Protein AF-A0A1Z1WK97-F1 (afdb_monomer)

Nearest PDB structures (foldseek):
  8fkc-assembly1_A  TM=4.014E-01  e=6.917E+00  Homo sapiens

pLDDT: mean 85.54, std 19.28, range [34.03, 97.75]

Solvent-accessible surface area (backbone atoms only — not comparable to full-atom values): 9594 Å² total; per-residue (Å²): 131,79,80,76,79,68,80,68,84,66,88,77,48,56,74,34,61,41,60,68,55,47,52,51,45,44,71,74,69,38,51,43,54,41,24,35,37,23,49,29,76,36,57,92,37,41,76,56,45,66,68,37,44,28,42,58,14,38,34,31,31,34,46,56,43,68,69,26,52,52,46,31,42,74,46,52,21,49,77,42,67,59,71,83,93,55,60,61,69,40,40,34,50,64,73,82,49,71,68,59,39,47,36,54,33,90,83,56,36,64,78,56,7,40,47,44,39,36,50,55,49,46,70,65,49,75,79,68,78,48,64,65,60,50,50,45,49,53,44,27,53,48,28,45,49,51,28,48,50,51,53,52,60,72,56,63,83,76,76,85,87,82,86,79,89,82,83,87,133

Foldseek 3Di:
DPPPPPPDPDPDQDEAQEPVVVVVVCVVPLESASHEYFCYACQVPQVSLLRGQLANYEYAQYDYDPNSVVNNVVNHYHYDHRDPPALDTLRHLADDDPCQQCPCCVPNNNCPGSVVRNVVLCVVPVPPPDPVSVVSVVSNVVSNVNNVVVVVVVVPVPDPDDDDDDDDD

Radius of gyration: 19.94 Å; Cα contacts (8 Å, |Δi|>4): 221; chains: 1; bounding box: 62×46×51 Å

Sequence (169 aa):
MLPSEASAPHPGGREIETLSEFDEVVAAGGSLAGHRVQAVDLTGRTAALLTADTTGAVFLGCPMEEDAAARVRASGALVFPPVPGLPFDPYRGLLYTPDELFAGLADGGYEATPDACAYAWFQRTKADGDVFASMLRAVHDDSLSDALDDLLHGQRVVGDGGTSLLERS

Secondary structure (DSSP, 8-state):
-PPP------TTPPEE-SHHHHHHHHHHHSB-TT-EEES---GGGHHHHHHSB-TT-EEES----HHHHHHHHHTT-EEE---TT-SS-TT--SPPPHHHHTTTHHHH-GGGSHHHHHHHHHHHHTTS--HHHHHHHHHHHHHHHHHHHHHHHHH-SS-----------

Structure (mmCIF, N/CA/C/O back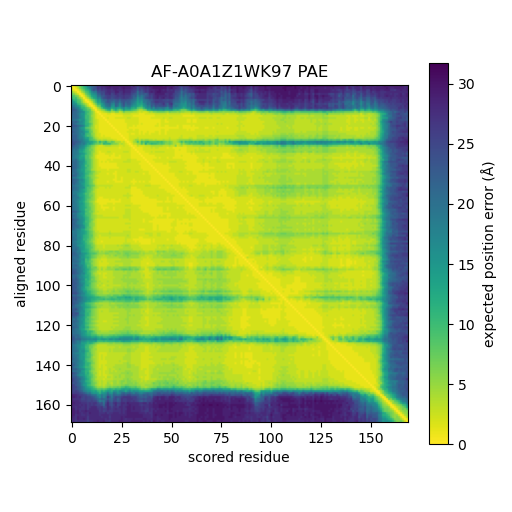bone):
data_AF-A0A1Z1WK97-F1
#
_entry.id   AF-A0A1Z1WK97-F1
#
loop_
_atom_site.group_PDB
_atom_site.id
_atom_site.type_symbol
_atom_site.label_atom_id
_atom_site.label_alt_id
_atom_site.label_comp_id
_atom_site.label_asym_id
_atom_site.label_entity_id
_atom_site.label_seq_id
_atom_site.pdbx_PDB_ins_code
_atom_site.Cartn_x
_atom_site.Cartn_y
_atom_site.Cartn_z
_atom_site.occupancy
_atom_site.B_iso_or_equiv
_atom_site.auth_seq_id
_atom_site.auth_comp_id
_atom_site.auth_asym_id
_atom_site.auth_atom_id
_atom_site.pdbx_PDB_model_num
ATOM 1 N N . MET A 1 1 ? -3.833 28.014 26.641 1.00 42.16 1 MET A N 1
ATOM 2 C CA . MET A 1 1 ? -3.686 27.289 25.367 1.00 42.16 1 MET A CA 1
ATOM 3 C C . MET A 1 1 ? -2.666 26.203 25.628 1.00 42.16 1 MET A C 1
ATOM 5 O O . MET A 1 1 ? -1.497 26.523 25.790 1.00 42.16 1 MET A O 1
ATOM 9 N N . LEU A 1 2 ? -3.129 24.979 25.883 1.00 38.50 2 LEU A N 1
ATOM 10 C CA . LEU A 1 2 ? -2.224 23.849 26.082 1.00 38.50 2 LEU A CA 1
ATOM 11 C C . LEU A 1 2 ? -1.543 23.566 24.735 1.00 38.50 2 LEU A C 1
ATOM 13 O O . LEU A 1 2 ? -2.215 23.703 23.707 1.00 38.50 2 LEU A O 1
ATOM 17 N N . PRO A 1 3 ? -0.236 23.259 24.708 1.00 40.16 3 PRO A N 1
ATOM 18 C CA . PRO A 1 3 ? 0.419 22.869 23.471 1.00 40.16 3 PRO A CA 1
ATOM 19 C C . PRO A 1 3 ? -0.327 21.661 22.900 1.00 40.16 3 PRO A C 1
ATOM 21 O O . PRO A 1 3 ? -0.599 20.702 23.618 1.00 40.16 3 PRO A O 1
ATOM 24 N N . SER A 1 4 ? -0.710 21.754 21.624 1.00 49.59 4 SER A N 1
ATOM 25 C CA . SER A 1 4 ? -1.185 20.608 20.855 1.00 49.59 4 SER A CA 1
ATOM 26 C C . SER A 1 4 ? -0.121 19.531 20.984 1.00 49.59 4 SER A C 1
ATOM 28 O O . SER A 1 4 ? 1.029 19.783 20.619 1.00 49.59 4 SER A O 1
ATOM 30 N N . GLU A 1 5 ? -0.486 18.363 21.502 1.00 46.19 5 GLU A N 1
ATOM 31 C CA . GLU A 1 5 ? 0.335 17.171 21.349 1.00 46.19 5 GLU A CA 1
ATOM 32 C C . GLU A 1 5 ? 0.384 16.886 19.849 1.00 46.19 5 GLU A C 1
ATOM 34 O O . GLU A 1 5 ? -0.496 16.250 19.275 1.00 46.19 5 GLU A O 1
ATOM 39 N N . ALA A 1 6 ? 1.363 17.485 19.167 1.00 46.81 6 ALA A N 1
ATOM 40 C CA . ALA A 1 6 ? 1.798 17.009 17.874 1.00 46.81 6 ALA A CA 1
ATOM 41 C C . ALA A 1 6 ? 2.026 15.512 18.060 1.00 46.81 6 ALA A C 1
ATOM 43 O O . ALA A 1 6 ? 2.771 15.138 18.964 1.00 46.81 6 ALA A O 1
ATOM 44 N N . SER A 1 7 ? 1.307 14.701 17.279 1.00 46.38 7 SER A N 1
ATOM 45 C CA . SER A 1 7 ? 1.358 13.243 17.308 1.00 46.38 7 SER A CA 1
ATOM 46 C C . SER A 1 7 ? 2.814 12.801 17.375 1.00 46.38 7 SER A C 1
ATOM 48 O O . SER A 1 7 ? 3.504 12.780 16.357 1.00 46.38 7 SER A O 1
ATOM 50 N N . ALA A 1 8 ? 3.299 12.498 18.578 1.00 37.56 8 ALA A N 1
ATOM 51 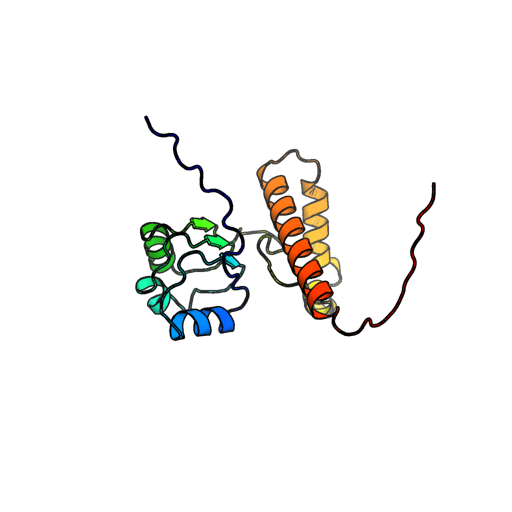C CA . ALA A 1 8 ? 4.609 11.909 18.733 1.00 37.56 8 ALA A CA 1
ATOM 52 C C . ALA A 1 8 ? 4.585 10.596 17.935 1.00 37.56 8 ALA A C 1
ATOM 54 O O . ALA A 1 8 ? 3.558 9.901 17.968 1.00 37.56 8 ALA A O 1
ATOM 55 N N . PRO A 1 9 ? 5.648 10.259 17.184 1.00 40.56 9 PRO A N 1
ATOM 56 C CA . PRO A 1 9 ? 5.747 8.942 16.577 1.00 40.56 9 PRO A CA 1
ATOM 57 C C . PRO A 1 9 ? 5.545 7.911 17.693 1.00 40.56 9 PRO A C 1
ATOM 59 O O . PRO A 1 9 ? 6.296 7.886 18.668 1.00 40.56 9 PRO A O 1
ATOM 62 N N . HIS A 1 10 ? 4.459 7.141 17.605 1.00 44.94 10 HIS A N 1
ATOM 63 C CA . HIS A 1 10 ? 4.216 6.052 18.539 1.00 44.94 10 HIS A CA 1
ATOM 64 C C . HIS A 1 10 ? 5.307 5.009 18.295 1.00 44.94 10 HIS A C 1
ATOM 66 O O . HIS A 1 10 ? 5.423 4.545 17.158 1.00 44.94 10 HIS A O 1
ATOM 72 N N . PRO A 1 11 ? 6.106 4.635 19.307 1.00 43.00 11 PRO A N 1
ATOM 73 C CA . PRO A 1 11 ? 7.012 3.511 19.155 1.00 43.00 11 PRO A CA 1
ATOM 74 C C . PRO A 1 11 ? 6.156 2.254 18.938 1.00 43.00 11 PRO A C 1
ATOM 76 O O . PRO A 1 11 ? 5.432 1.844 19.842 1.00 43.00 11 PRO A O 1
ATOM 79 N N . GLY A 1 12 ? 6.201 1.678 17.733 1.00 53.53 12 GLY A N 1
ATOM 80 C CA . GLY A 1 12 ? 5.648 0.351 17.444 1.00 53.53 12 GLY A CA 1
ATOM 81 C C . GLY A 1 12 ? 4.133 0.277 17.240 1.00 53.53 12 GLY A C 1
ATOM 82 O O . GLY A 1 12 ? 3.466 -0.527 17.891 1.00 53.53 12 GLY A O 1
ATOM 83 N N . GLY A 1 13 ? 3.570 1.071 16.323 1.00 62.06 13 GLY A N 1
ATOM 84 C CA . GLY A 1 13 ? 2.292 0.669 15.724 1.00 62.06 13 GLY A CA 1
ATOM 85 C C . GLY A 1 13 ? 2.501 -0.661 14.998 1.00 62.06 13 GLY A C 1
ATOM 86 O O . GLY A 1 13 ? 3.432 -0.758 14.210 1.00 62.06 13 GLY A O 1
ATOM 87 N N . ARG A 1 14 ? 1.696 -1.691 15.290 1.00 86.88 14 ARG A N 1
ATOM 88 C CA . ARG A 1 14 ? 1.841 -2.996 14.630 1.00 86.88 14 ARG A CA 1
ATOM 89 C C . ARG A 1 14 ? 1.608 -2.839 13.128 1.00 86.88 14 ARG A C 1
ATOM 91 O O . ARG A 1 14 ? 0.582 -2.281 12.721 1.00 86.88 14 ARG A O 1
ATOM 98 N N . GLU A 1 15 ? 2.552 -3.339 12.348 1.00 91.12 15 GLU A N 1
ATOM 99 C CA . GLU A 1 15 ? 2.496 -3.311 10.893 1.00 91.12 15 GLU A CA 1
ATOM 100 C C . GLU A 1 15 ? 1.699 -4.499 10.354 1.00 91.12 15 GLU A C 1
ATOM 102 O O . GLU A 1 15 ? 1.632 -5.548 10.992 1.00 91.12 15 GLU A O 1
ATOM 107 N N . ILE A 1 16 ? 1.012 -4.282 9.235 1.00 94.06 16 ILE A N 1
ATOM 108 C CA . ILE A 1 16 ? 0.226 -5.273 8.509 1.00 94.06 16 ILE A CA 1
ATOM 109 C C . ILE A 1 16 ? 0.542 -5.109 7.027 1.00 94.06 16 ILE A C 1
ATOM 111 O O . ILE A 1 16 ? 0.154 -4.117 6.406 1.00 94.06 16 ILE A O 1
ATOM 115 N N . GLU A 1 17 ? 1.199 -6.111 6.460 1.00 93.50 17 GLU A N 1
ATOM 116 C CA . GLU A 1 17 ? 1.753 -6.049 5.097 1.00 93.50 17 GLU A CA 1
ATOM 117 C C . GLU A 1 17 ? 1.158 -7.118 4.179 1.00 93.50 17 GLU A C 1
ATOM 119 O O . GLU A 1 17 ? 1.433 -7.180 2.980 1.00 93.50 17 GLU A O 1
ATOM 124 N N . THR A 1 18 ? 0.312 -7.986 4.739 1.00 94.44 18 THR A N 1
ATOM 125 C CA . THR A 1 18 ? -0.361 -9.052 4.001 1.00 94.44 18 THR A CA 1
ATOM 126 C C . THR A 1 18 ? -1.855 -9.073 4.291 1.00 94.44 18 THR A C 1
ATOM 128 O O . THR A 1 18 ? -2.316 -8.745 5.387 1.00 94.44 18 THR A O 1
ATOM 131 N N . LEU A 1 19 ? -2.631 -9.522 3.301 1.00 96.38 19 LEU A N 1
ATOM 132 C CA . LEU A 1 19 ? -4.076 -9.687 3.459 1.00 96.38 19 LEU A CA 1
ATOM 133 C C . LEU A 1 19 ? -4.421 -10.729 4.534 1.00 96.38 19 LEU A C 1
ATOM 135 O O . LEU A 1 19 ? -5.386 -10.552 5.272 1.00 96.38 19 LEU A O 1
ATOM 139 N N . SER A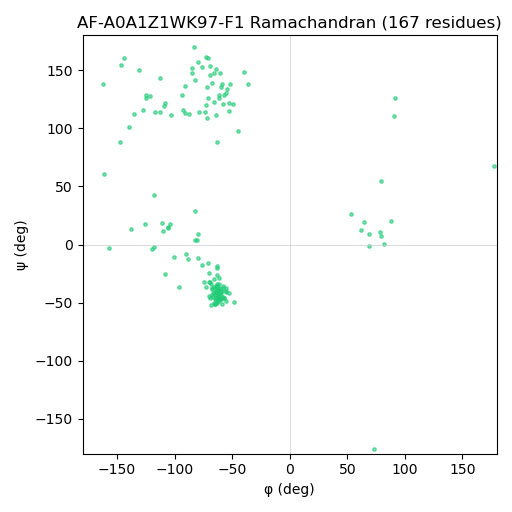 1 20 ? -3.621 -11.792 4.651 1.00 96.06 20 SER A N 1
ATOM 140 C CA . SER A 1 20 ? -3.814 -12.822 5.675 1.00 96.06 20 SER A CA 1
ATOM 141 C C . SER A 1 20 ? -3.657 -12.253 7.083 1.00 96.06 20 SER A C 1
ATOM 143 O O . SER A 1 20 ? -4.510 -12.490 7.932 1.00 96.06 20 SER A O 1
ATOM 145 N N . GLU A 1 21 ? -2.616 -11.452 7.326 1.00 94.62 21 GLU A N 1
ATOM 146 C CA . GLU A 1 21 ? -2.425 -10.806 8.626 1.00 94.62 21 GLU A CA 1
ATOM 147 C C . GLU A 1 21 ? -3.550 -9.814 8.939 1.00 94.62 21 GLU A C 1
ATOM 149 O O . GLU A 1 21 ? -4.053 -9.786 10.063 1.00 94.62 21 GLU A O 1
ATOM 154 N N . PHE A 1 22 ? -3.995 -9.038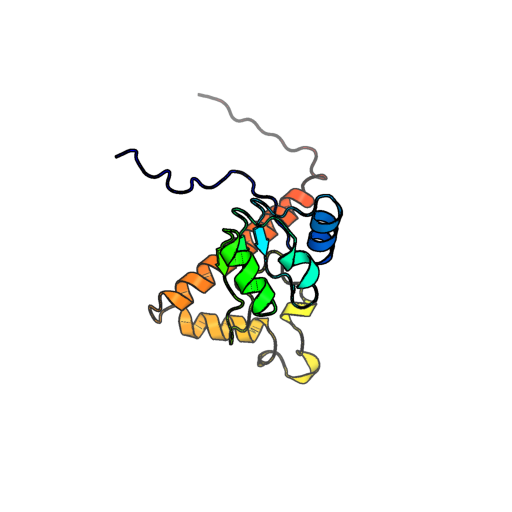 7.944 1.00 96.50 22 PHE A N 1
ATOM 155 C CA . PHE A 1 22 ? -5.155 -8.162 8.098 1.00 96.50 22 PHE A CA 1
ATOM 156 C C . PHE A 1 22 ? -6.385 -8.948 8.572 1.00 96.50 22 PHE A C 1
ATOM 158 O O . PHE A 1 22 ? -7.040 -8.563 9.545 1.00 96.50 22 PHE A O 1
ATOM 165 N N . ASP A 1 23 ? -6.678 -10.069 7.911 1.00 96.12 23 ASP A N 1
ATOM 166 C CA . ASP A 1 23 ? -7.820 -10.918 8.240 1.00 96.12 23 ASP A CA 1
ATOM 167 C C . ASP A 1 23 ? -7.701 -11.518 9.647 1.00 96.12 23 ASP A C 1
ATOM 169 O O . ASP A 1 23 ? -8.684 -11.545 10.391 1.00 96.12 23 ASP A O 1
ATOM 173 N N . GLU A 1 24 ? -6.502 -11.944 10.047 1.00 95.00 24 GLU A N 1
ATOM 174 C CA . GLU A 1 24 ? -6.225 -12.448 11.394 1.00 95.0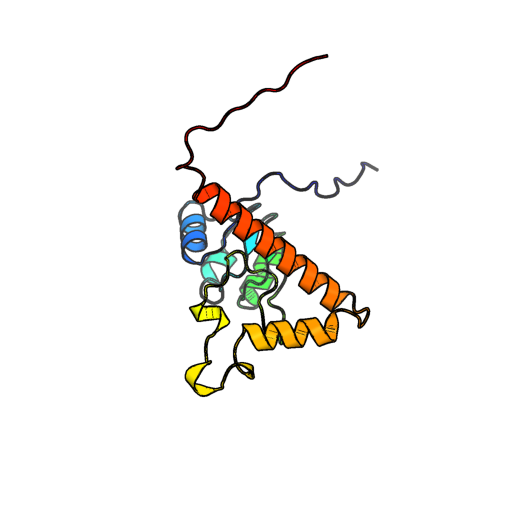0 24 GLU A CA 1
ATOM 175 C C . GLU A 1 24 ? -6.450 -11.378 12.470 1.00 95.00 24 GLU A C 1
ATOM 177 O O . GLU A 1 24 ? -7.114 -11.643 13.476 1.00 95.00 24 GLU A O 1
ATOM 182 N N . VAL A 1 25 ? -5.950 -10.156 12.259 1.00 93.31 25 VAL A N 1
ATOM 183 C CA . VAL A 1 25 ? -6.116 -9.034 13.199 1.00 93.31 25 VAL A CA 1
ATOM 184 C C . VAL A 1 25 ? -7.587 -8.666 13.360 1.00 93.31 25 VAL A C 1
ATOM 186 O O . VAL A 1 25 ? -8.091 -8.538 14.483 1.00 93.31 25 VAL A O 1
ATOM 189 N N . VAL A 1 26 ? -8.304 -8.544 12.243 1.00 93.50 26 VAL A N 1
ATOM 190 C CA . VAL A 1 26 ? -9.736 -8.237 12.252 1.00 93.50 26 VAL A CA 1
ATOM 191 C C . VAL A 1 26 ? -10.526 -9.353 12.938 1.00 93.50 26 VAL A C 1
ATOM 193 O O . VAL A 1 26 ? -11.407 -9.055 13.746 1.00 93.50 26 VAL A O 1
ATOM 196 N N . ALA A 1 27 ? -10.205 -10.623 12.682 1.00 91.62 27 ALA A N 1
ATOM 197 C CA . ALA A 1 27 ? -10.887 -11.757 13.303 1.00 91.62 27 ALA A CA 1
ATOM 198 C C . ALA A 1 27 ? -10.616 -11.873 14.814 1.00 91.62 27 ALA A C 1
ATOM 200 O O . ALA A 1 27 ? -11.501 -12.293 15.562 1.00 91.62 27 ALA A O 1
ATOM 201 N N . ALA A 1 28 ? -9.418 -11.503 15.274 1.00 87.50 28 ALA A N 1
ATOM 202 C CA . ALA A 1 28 ? -9.014 -11.639 16.672 1.00 87.50 28 ALA A CA 1
ATOM 203 C C . ALA A 1 28 ? -9.666 -10.608 17.608 1.00 87.50 28 ALA A C 1
ATOM 205 O O . ALA A 1 28 ? -9.911 -10.912 18.776 1.00 87.50 28 ALA A O 1
ATOM 206 N N . GLY A 1 29 ? -9.946 -9.394 17.124 1.00 78.81 29 GLY A N 1
ATOM 207 C CA . GLY A 1 29 ? -10.458 -8.327 17.992 1.00 78.81 29 GLY A CA 1
ATOM 208 C C . GLY A 1 29 ? -11.243 -7.212 17.310 1.00 78.81 29 GLY A C 1
ATOM 209 O O . GLY A 1 29 ? -11.730 -6.325 18.007 1.00 78.81 29 GLY A O 1
ATOM 210 N N . GLY A 1 30 ? -11.373 -7.222 15.979 1.00 80.06 30 GLY A N 1
ATOM 211 C CA . GLY A 1 30 ? -12.122 -6.208 15.229 1.00 80.06 30 GLY A CA 1
ATOM 212 C C . GLY A 1 30 ? -11.574 -4.780 15.347 1.00 80.06 30 GLY A C 1
ATOM 213 O O . GLY A 1 30 ? -12.262 -3.835 14.969 1.00 80.06 30 GLY A O 1
ATOM 214 N N . SER A 1 31 ? -10.362 -4.595 15.878 1.00 91.12 31 SER A N 1
ATOM 215 C CA . SER A 1 31 ? -9.731 -3.284 16.037 1.00 91.12 31 SER A CA 1
ATOM 216 C C . SER A 1 31 ? -8.401 -3.243 15.297 1.00 91.12 31 SER A C 1
ATOM 218 O O . SER A 1 31 ? -7.535 -4.092 15.489 1.00 91.12 31 SER A O 1
ATOM 220 N N . LEU A 1 32 ? -8.263 -2.219 14.464 1.00 94.44 32 LEU A N 1
ATOM 221 C CA . LEU A 1 32 ? -7.052 -1.799 13.769 1.00 94.44 32 LEU A CA 1
ATOM 222 C C . LEU A 1 32 ? -6.479 -0.524 14.405 1.00 94.44 32 LEU A C 1
ATOM 224 O O . LEU A 1 32 ? -5.636 0.141 13.804 1.00 94.44 32 LEU A O 1
ATOM 228 N N . ALA A 1 33 ? -6.932 -0.145 15.605 1.00 93.69 33 ALA A N 1
ATOM 229 C CA . ALA A 1 33 ? -6.492 1.080 16.254 1.00 93.69 33 ALA A CA 1
ATOM 230 C C . ALA A 1 33 ? -4.959 1.109 16.376 1.00 93.69 33 ALA A C 1
ATOM 232 O O . ALA A 1 33 ? -4.333 0.126 16.775 1.00 93.69 33 ALA A O 1
ATOM 233 N N . GLY A 1 34 ? -4.352 2.222 15.961 1.00 91.38 34 GLY A N 1
ATOM 234 C CA . GLY A 1 34 ? -2.898 2.413 15.966 1.00 91.38 34 GLY A CA 1
ATOM 235 C C . GLY A 1 34 ? -2.080 1.565 14.977 1.00 91.38 34 GLY A C 1
ATOM 236 O O . GLY A 1 34 ? -0.865 1.747 14.935 1.00 91.38 34 GLY A O 1
ATOM 237 N N . HIS A 1 35 ? -2.689 0.687 14.171 1.00 94.94 35 HIS A N 1
ATOM 238 C CA . HIS A 1 35 ? -1.954 -0.151 13.212 1.00 94.94 35 HIS A CA 1
ATOM 239 C C . HIS A 1 35 ? -1.436 0.653 12.009 1.00 94.94 35 HIS A C 1
ATOM 241 O O . HIS A 1 35 ? -1.909 1.763 11.715 1.00 94.94 35 HIS A O 1
ATOM 247 N N . ARG A 1 36 ? -0.453 0.087 11.307 1.00 95.06 36 ARG A N 1
ATOM 248 C CA . ARG A 1 36 ? 0.054 0.565 10.015 1.00 95.06 36 ARG A CA 1
ATOM 249 C C . ARG A 1 36 ? -0.214 -0.514 8.978 1.00 95.06 36 ARG A C 1
ATOM 251 O O . ARG A 1 36 ? 0.311 -1.606 9.099 1.00 95.06 36 ARG A O 1
ATOM 258 N N . VAL A 1 37 ? -1.078 -0.239 8.008 1.00 96.00 37 VAL A N 1
ATOM 259 C CA . VAL A 1 37 ? -1.418 -1.198 6.948 1.00 96.00 37 VAL A CA 1
ATOM 260 C C . VAL A 1 37 ? -0.783 -0.712 5.655 1.00 96.00 37 VAL A C 1
ATOM 262 O O . VAL A 1 37 ? -1.060 0.417 5.246 1.00 96.00 37 VAL A O 1
ATOM 265 N N . GLN A 1 38 ? 0.073 -1.526 5.042 1.00 95.06 38 GLN A N 1
ATOM 266 C CA . GLN A 1 38 ? 0.930 -1.116 3.928 1.00 95.06 38 GLN A CA 1
ATOM 267 C C . GLN A 1 38 ? 0.720 -2.022 2.714 1.00 95.06 38 GLN A C 1
ATOM 269 O O . GLN A 1 38 ? 0.818 -3.238 2.830 1.00 95.06 38 GLN A O 1
ATOM 274 N N . ALA A 1 39 ? 0.416 -1.433 1.555 1.00 95.00 39 ALA A N 1
ATOM 275 C CA . ALA A 1 39 ? 0.320 -2.123 0.263 1.00 95.00 39 ALA A CA 1
ATOM 276 C C . ALA A 1 39 ? -0.608 -3.365 0.228 1.00 95.00 39 ALA A C 1
ATOM 278 O O . ALA A 1 39 ? -0.441 -4.260 -0.601 1.00 95.00 39 ALA A O 1
ATOM 279 N N . VAL A 1 40 ? -1.625 -3.426 1.100 1.00 96.31 40 VAL A N 1
ATOM 280 C CA . VAL A 1 40 ? -2.604 -4.526 1.131 1.00 96.31 40 VAL A CA 1
ATOM 281 C C . VAL A 1 40 ? -3.835 -4.173 0.293 1.00 96.31 40 VAL A C 1
ATOM 283 O O . VAL A 1 40 ? -4.462 -3.134 0.506 1.00 96.31 40 VAL A O 1
ATOM 286 N N . ASP A 1 41 ? -4.230 -5.059 -0.628 1.00 96.81 41 ASP A N 1
ATOM 287 C CA . ASP A 1 41 ? -5.508 -4.950 -1.346 1.00 96.81 41 ASP A CA 1
ATOM 288 C C . ASP A 1 41 ? -6.692 -5.272 -0.424 1.00 96.81 41 ASP A C 1
ATOM 290 O O . ASP A 1 41 ? -6.923 -6.422 -0.047 1.00 96.81 41 ASP A O 1
ATOM 294 N N . LEU A 1 42 ? -7.459 -4.238 -0.073 1.00 97.75 42 LEU A N 1
ATOM 295 C CA . LEU A 1 42 ? -8.604 -4.312 0.833 1.00 97.75 42 LEU A CA 1
ATOM 296 C C . LEU A 1 42 ? -9.948 -4.111 0.117 1.00 97.75 42 LEU A C 1
ATOM 298 O O . LEU A 1 42 ? -10.983 -3.981 0.779 1.00 97.75 42 LEU A O 1
ATOM 302 N N . THR A 1 43 ? -9.976 -4.131 -1.220 1.00 97.06 43 THR A N 1
ATOM 303 C CA . THR A 1 43 ? -11.218 -4.025 -2.016 1.00 97.06 43 THR A CA 1
ATOM 304 C C . THR A 1 43 ? -12.245 -5.091 -1.616 1.00 97.06 43 THR A C 1
ATOM 306 O O . THR A 1 43 ? -13.433 -4.813 -1.460 1.00 97.06 43 THR A O 1
ATOM 309 N N . GLY A 1 44 ? -11.779 -6.305 -1.308 1.00 97.25 44 GLY A N 1
ATOM 310 C CA . GLY A 1 44 ? -12.600 -7.414 -0.815 1.00 97.25 44 GLY A CA 1
ATOM 311 C C . GLY A 1 44 ? -12.950 -7.373 0.680 1.00 97.25 44 GLY A C 1
ATOM 312 O O . GLY A 1 44 ? -13.446 -8.377 1.202 1.00 97.25 44 GLY A O 1
ATOM 313 N N . ARG A 1 45 ? -12.657 -6.280 1.402 1.00 97.69 45 ARG A N 1
ATOM 314 C CA . ARG A 1 45 ? -12.784 -6.177 2.873 1.00 97.69 45 ARG A CA 1
ATOM 315 C C . ARG A 1 45 ? -13.643 -5.011 3.358 1.00 97.69 45 ARG A C 1
ATOM 317 O O . ARG A 1 45 ? -13.646 -4.706 4.549 1.00 97.69 45 ARG A O 1
ATOM 324 N N . THR A 1 46 ? -14.470 -4.437 2.486 1.00 97.44 46 THR A N 1
ATOM 325 C CA . THR A 1 46 ? -15.413 -3.357 2.828 1.00 97.44 46 THR A CA 1
ATOM 326 C C . THR A 1 46 ? -16.237 -3.654 4.080 1.00 97.44 46 THR A C 1
ATOM 328 O O . THR A 1 46 ? -16.258 -2.843 4.998 1.00 97.44 46 THR A O 1
ATOM 331 N N . ALA A 1 47 ? -16.861 -4.832 4.182 1.00 96.44 47 ALA A N 1
ATOM 332 C CA . ALA A 1 47 ? -17.685 -5.176 5.345 1.00 96.44 47 ALA A CA 1
ATOM 333 C C . ALA A 1 47 ? -16.899 -5.138 6.672 1.00 96.44 47 ALA A C 1
ATOM 335 O O . ALA A 1 47 ? -17.404 -4.626 7.670 1.00 96.44 47 ALA A O 1
ATOM 336 N N . ALA A 1 48 ? -15.653 -5.621 6.672 1.00 95.94 48 ALA A N 1
ATOM 337 C CA . ALA A 1 48 ? -14.773 -5.546 7.833 1.00 95.94 48 ALA A CA 1
ATOM 338 C C . ALA A 1 48 ? -14.427 -4.088 8.167 1.00 95.94 48 ALA A C 1
ATOM 340 O O . ALA A 1 48 ? -14.663 -3.639 9.288 1.00 95.94 48 ALA A O 1
ATOM 341 N N . LEU A 1 49 ? -13.965 -3.321 7.176 1.00 96.81 49 LEU A N 1
ATOM 342 C CA . LEU A 1 49 ? -13.565 -1.918 7.336 1.00 96.81 49 LEU A CA 1
ATOM 343 C C . LEU A 1 49 ? -14.708 -1.001 7.791 1.00 96.81 49 LEU A C 1
ATOM 345 O O . LEU A 1 49 ? -14.467 -0.008 8.474 1.00 96.81 49 LEU A O 1
ATOM 349 N N . LEU A 1 50 ? -15.959 -1.331 7.457 1.00 96.56 50 LEU A N 1
ATOM 350 C CA . LEU A 1 50 ? -17.120 -0.566 7.916 1.00 96.56 50 LEU A CA 1
ATOM 351 C C . LEU A 1 50 ? -17.394 -0.719 9.422 1.00 96.56 50 LEU A C 1
ATOM 353 O O . LEU A 1 50 ? -18.011 0.164 10.031 1.00 96.56 50 LEU A O 1
ATOM 357 N N . THR A 1 51 ? -16.948 -1.828 10.015 1.00 94.69 51 THR A N 1
ATOM 358 C CA . THR A 1 51 ? -17.237 -2.202 11.409 1.00 94.69 51 THR A CA 1
ATOM 359 C C . THR A 1 51 ? -16.032 -2.084 12.335 1.00 94.69 51 THR A C 1
ATOM 361 O O . THR A 1 51 ? -16.226 -1.873 13.531 1.00 94.69 51 THR A O 1
ATOM 364 N N . ALA A 1 52 ? -14.816 -2.179 11.796 1.00 94.38 52 ALA A N 1
ATOM 365 C CA . ALA A 1 52 ? -13.592 -2.134 12.579 1.00 94.38 52 ALA A CA 1
ATOM 366 C C . ALA A 1 52 ? -13.369 -0.768 13.249 1.00 94.38 52 ALA A C 1
ATOM 368 O O . ALA A 1 52 ? -13.706 0.287 12.700 1.00 94.38 52 ALA A O 1
ATOM 369 N N . ASP A 1 53 ? -12.752 -0.782 14.430 1.00 94.31 53 ASP A N 1
ATOM 370 C CA . ASP A 1 53 ? -12.189 0.431 15.025 1.00 94.31 53 ASP A CA 1
ATOM 371 C C . ASP A 1 53 ? -10.849 0.751 14.357 1.00 94.31 53 ASP A C 1
ATOM 373 O O . ASP A 1 53 ? -9.895 -0.010 14.481 1.00 94.31 53 ASP A O 1
ATOM 377 N N . THR A 1 54 ? -10.771 1.870 13.639 1.00 96.38 54 THR A N 1
ATOM 378 C CA . THR A 1 54 ? -9.566 2.301 12.912 1.00 96.38 54 THR A CA 1
ATOM 379 C C . THR A 1 54 ? -8.923 3.545 13.521 1.00 96.38 54 THR A C 1
ATOM 381 O O . THR A 1 54 ? -8.165 4.245 12.849 1.00 96.38 54 THR A O 1
ATOM 384 N N . THR A 1 55 ? -9.232 3.867 14.777 1.00 95.31 55 THR A N 1
ATOM 385 C CA . THR A 1 55 ? -8.749 5.092 15.427 1.00 95.31 55 THR A CA 1
ATOM 386 C C . THR A 1 55 ? -7.218 5.153 15.429 1.00 95.31 55 THR A C 1
ATOM 388 O O . THR A 1 55 ? -6.545 4.269 15.957 1.00 95.31 55 THR A O 1
ATOM 391 N N . GLY A 1 56 ? -6.638 6.196 14.823 1.00 93.75 56 GLY A N 1
ATOM 392 C CA . GLY A 1 56 ? -5.181 6.375 14.760 1.00 93.75 56 GLY A CA 1
ATOM 393 C C . GLY A 1 56 ? -4.437 5.364 13.874 1.00 93.75 56 GLY A C 1
ATOM 394 O O . GLY A 1 56 ? -3.201 5.327 13.900 1.00 93.75 56 GLY A O 1
ATOM 395 N N . ALA A 1 57 ? -5.157 4.546 13.100 1.00 96.62 57 ALA A N 1
ATOM 396 C CA . ALA A 1 57 ? -4.566 3.691 12.078 1.00 96.62 57 ALA A CA 1
ATOM 397 C C . ALA A 1 57 ? -4.034 4.532 10.904 1.00 96.62 57 ALA A C 1
ATOM 399 O O . ALA A 1 57 ? -4.538 5.625 10.627 1.00 96.62 57 ALA A O 1
ATOM 400 N N . VAL A 1 58 ? -3.040 4.013 10.189 1.00 97.31 58 VAL A N 1
ATOM 401 C CA . VAL A 1 58 ? -2.567 4.593 8.925 1.00 97.31 58 VAL A CA 1
ATOM 402 C C . VAL A 1 58 ? -2.619 3.513 7.856 1.00 97.31 58 VAL A C 1
ATOM 404 O O . VAL A 1 58 ? -2.089 2.427 8.059 1.00 97.31 58 VAL A O 1
ATOM 407 N N . PHE A 1 59 ? -3.253 3.825 6.732 1.00 97.56 59 PHE A N 1
ATOM 408 C CA . PHE A 1 59 ? -3.305 2.976 5.548 1.00 97.56 59 PHE A CA 1
ATOM 409 C C . PHE A 1 59 ? -2.450 3.617 4.460 1.00 97.56 59 PHE A C 1
ATOM 411 O O . PHE A 1 59 ? -2.718 4.750 4.054 1.00 97.56 59 PHE A O 1
ATOM 418 N N . LEU A 1 60 ? -1.423 2.903 4.014 1.00 96.75 60 LEU A N 1
ATOM 419 C CA . LEU A 1 60 ? -0.445 3.331 3.024 1.00 96.75 60 LEU A CA 1
ATOM 420 C C . LEU A 1 60 ? -0.627 2.482 1.771 1.00 96.75 60 LEU A C 1
ATOM 422 O O . LEU A 1 60 ? -0.466 1.266 1.813 1.00 96.75 60 LEU A O 1
ATOM 426 N N . GLY A 1 61 ? -1.044 3.101 0.669 1.00 96.25 61 GLY A N 1
ATOM 427 C CA . GLY A 1 61 ? -1.153 2.415 -0.615 1.00 96.25 61 GLY A CA 1
ATOM 428 C C . GLY A 1 61 ? -2.183 1.294 -0.661 1.00 96.25 61 GLY A C 1
ATOM 429 O O . GLY A 1 61 ? -2.081 0.458 -1.542 1.00 96.25 61 GLY A O 1
ATOM 430 N N . CYS A 1 62 ? -3.153 1.246 0.256 1.00 97.31 62 CYS A N 1
ATOM 431 C CA . CYS A 1 62 ? -4.142 0.167 0.318 1.00 97.31 62 CYS A CA 1
ATOM 432 C C . CYS A 1 62 ? -5.357 0.482 -0.577 1.00 97.31 62 CYS A C 1
ATOM 434 O O . CYS A 1 62 ? -6.117 1.404 -0.250 1.00 97.31 62 CYS A O 1
ATOM 436 N N . PRO A 1 63 ? -5.589 -0.249 -1.686 1.00 96.88 63 PRO A N 1
ATOM 437 C CA . PRO A 1 63 ? -6.825 -0.144 -2.456 1.00 96.88 63 PRO A CA 1
ATOM 438 C C . PRO A 1 63 ? -8.051 -0.484 -1.599 1.00 96.88 63 PRO A C 1
ATOM 440 O O . PRO A 1 63 ? -8.056 -1.468 -0.863 1.00 96.88 63 PRO A O 1
ATOM 443 N N . MET A 1 64 ? -9.107 0.322 -1.708 1.00 97.44 64 MET A N 1
ATOM 444 C CA . MET A 1 64 ? -10.371 0.151 -0.989 1.00 97.44 64 MET A CA 1
ATOM 445 C C . MET A 1 64 ? -11.532 0.628 -1.860 1.00 97.44 64 MET A C 1
ATOM 447 O O . MET A 1 64 ? -11.367 1.541 -2.669 1.00 97.44 64 MET A O 1
ATOM 451 N N . GLU A 1 65 ? -12.723 0.087 -1.614 1.00 97.75 65 GLU A N 1
ATOM 452 C CA . GLU A 1 65 ? -13.961 0.702 -2.097 1.00 97.75 65 GLU A CA 1
ATOM 453 C C . GLU A 1 65 ? -14.180 2.078 -1.446 1.00 97.75 65 GLU A C 1
ATOM 455 O O . GLU A 1 65 ? -13.769 2.322 -0.305 1.00 97.75 65 GLU A O 1
ATOM 460 N N . GLU A 1 66 ? -14.860 2.982 -2.155 1.00 96.50 66 GLU A N 1
ATOM 461 C CA . GLU A 1 66 ? -15.027 4.383 -1.739 1.00 96.50 66 GLU A CA 1
ATOM 462 C C . GLU A 1 66 ? -15.674 4.515 -0.350 1.00 96.50 66 GLU A C 1
ATOM 464 O O . GLU A 1 66 ? -15.159 5.238 0.511 1.00 96.50 66 GLU A O 1
ATOM 469 N N . ASP A 1 67 ? -16.747 3.757 -0.106 1.00 96.94 67 ASP A N 1
ATOM 470 C CA . ASP A 1 67 ? -17.468 3.747 1.170 1.00 96.94 67 ASP A CA 1
ATOM 471 C C . ASP A 1 67 ? -16.573 3.293 2.332 1.00 96.94 67 ASP A C 1
ATOM 473 O O . ASP A 1 67 ? -16.611 3.876 3.422 1.00 96.94 67 ASP A O 1
ATOM 477 N N . ALA A 1 68 ? -15.721 2.288 2.101 1.00 97.69 68 ALA A N 1
ATOM 478 C CA . ALA A 1 68 ? -14.772 1.806 3.099 1.00 97.69 68 ALA A CA 1
ATOM 479 C C . ALA A 1 68 ? -13.731 2.887 3.417 1.00 97.69 68 ALA A C 1
ATOM 481 O O . ALA A 1 68 ? -13.554 3.253 4.580 1.00 97.69 68 ALA A O 1
ATOM 482 N N . ALA A 1 69 ? -13.104 3.470 2.391 1.00 97.38 69 ALA A N 1
ATOM 483 C CA . ALA A 1 69 ? -12.112 4.525 2.570 1.00 97.38 69 ALA A CA 1
ATOM 484 C C . ALA A 1 69 ? -12.700 5.761 3.273 1.00 97.38 69 ALA A C 1
ATOM 486 O O . ALA A 1 69 ? -12.026 6.401 4.085 1.00 97.38 69 ALA A O 1
ATOM 487 N N . ALA A 1 70 ? -13.943 6.138 2.962 1.00 97.31 70 ALA A N 1
ATOM 488 C CA . ALA A 1 70 ? -14.640 7.240 3.622 1.00 97.31 70 ALA A CA 1
ATOM 489 C C . ALA A 1 70 ? -14.887 6.943 5.109 1.00 97.31 70 ALA A C 1
ATOM 491 O O . ALA A 1 70 ? -14.585 7.772 5.970 1.00 97.31 70 ALA A O 1
ATOM 492 N N . ARG A 1 71 ? -15.377 5.740 5.424 1.00 97.06 71 ARG A N 1
ATOM 493 C CA . ARG A 1 71 ? -15.664 5.308 6.796 1.00 97.06 71 ARG A CA 1
ATOM 494 C C . ARG A 1 71 ? -14.408 5.188 7.661 1.00 97.06 71 ARG A C 1
ATOM 496 O O . ARG A 1 71 ? -14.446 5.604 8.820 1.00 97.06 71 ARG A O 1
ATOM 503 N N . VAL A 1 72 ? -13.319 4.665 7.104 1.00 97.31 72 VAL A N 1
ATOM 504 C CA . VAL A 1 72 ? -12.008 4.547 7.763 1.00 97.31 72 VAL A CA 1
ATOM 505 C C . VAL A 1 72 ? -11.469 5.931 8.139 1.00 97.31 72 VAL A C 1
ATOM 507 O O . VAL A 1 72 ? -11.131 6.175 9.299 1.00 97.31 72 VAL A O 1
ATOM 510 N N . ARG A 1 73 ? -11.492 6.883 7.194 1.00 97.31 73 ARG A N 1
ATOM 511 C CA . ARG A 1 73 ? -11.112 8.286 7.444 1.00 97.31 73 ARG A CA 1
ATOM 512 C C . ARG A 1 73 ? -11.992 8.943 8.507 1.00 97.31 73 ARG A C 1
ATOM 514 O O . ARG A 1 73 ? -11.481 9.604 9.407 1.00 97.31 73 A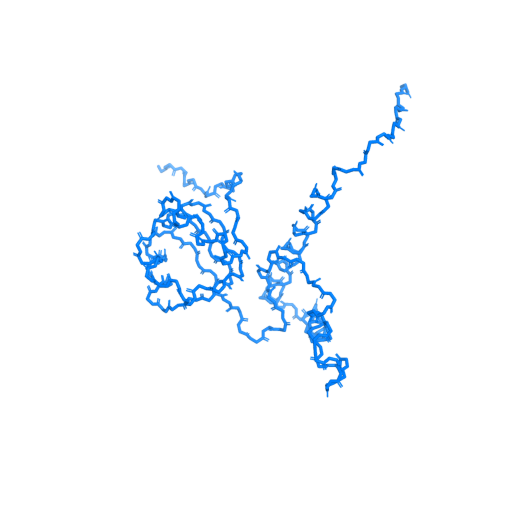RG A O 1
ATOM 521 N N . ALA A 1 74 ? -13.307 8.726 8.445 1.00 96.94 74 ALA A N 1
ATOM 522 C CA . ALA A 1 74 ? -14.250 9.274 9.421 1.00 96.94 74 ALA A CA 1
ATOM 523 C C . ALA A 1 74 ? -14.015 8.747 10.850 1.00 96.94 74 ALA A C 1
ATOM 525 O O . ALA A 1 74 ? -14.321 9.449 11.810 1.00 96.94 74 ALA A O 1
ATOM 526 N N . SER A 1 75 ? -13.437 7.550 10.998 1.00 94.44 75 SER A N 1
ATOM 527 C CA . SER A 1 75 ? -13.039 6.984 12.294 1.00 94.44 75 SER A CA 1
ATOM 528 C C . SER A 1 75 ? -11.703 7.501 12.834 1.00 94.44 75 SER A C 1
ATOM 530 O O . SER A 1 75 ? -11.256 7.030 13.875 1.00 94.44 75 SER A O 1
ATOM 532 N N . GLY A 1 76 ? -11.049 8.449 12.157 1.00 94.44 76 GLY A N 1
ATOM 533 C CA . GLY A 1 76 ? -9.782 9.028 12.610 1.00 94.44 76 GLY A CA 1
ATOM 534 C C . GLY A 1 76 ? -8.535 8.266 12.157 1.00 94.44 76 GLY A C 1
ATOM 535 O O . GLY A 1 76 ? -7.480 8.428 12.768 1.00 94.44 76 GLY A O 1
ATOM 536 N N . ALA A 1 77 ? -8.640 7.449 11.105 1.00 97.19 77 ALA A N 1
ATOM 537 C CA . ALA A 1 77 ? -7.476 6.906 10.412 1.00 97.19 77 ALA A CA 1
ATOM 538 C C . ALA A 1 77 ? -6.953 7.881 9.346 1.00 97.19 77 ALA A C 1
ATOM 540 O O . ALA A 1 77 ? -7.724 8.627 8.732 1.00 97.19 77 ALA A O 1
ATOM 541 N N . LEU A 1 78 ? -5.654 7.812 9.060 1.00 97.75 78 LEU A N 1
ATOM 542 C CA . LEU A 1 78 ? -5.066 8.430 7.872 1.00 97.75 78 LEU A CA 1
ATOM 543 C C . LEU A 1 78 ? -5.066 7.424 6.721 1.00 97.75 78 LEU A C 1
ATOM 545 O O . LEU A 1 78 ? -4.714 6.263 6.908 1.00 97.75 78 LEU A O 1
ATOM 549 N N . VAL A 1 79 ? -5.447 7.875 5.527 1.00 97.19 79 VAL A N 1
ATOM 550 C CA . VAL A 1 79 ? -5.473 7.038 4.322 1.00 97.19 79 VAL A CA 1
ATOM 551 C C . VAL A 1 79 ? -4.693 7.738 3.220 1.00 97.19 79 VAL A C 1
ATOM 553 O O . VAL A 1 79 ? -5.095 8.805 2.752 1.00 97.19 79 VAL A O 1
ATOM 556 N N . PHE A 1 80 ? -3.597 7.114 2.807 1.00 96.00 80 PHE A N 1
ATOM 557 C CA . PHE A 1 80 ? -2.798 7.480 1.648 1.00 96.00 80 PHE A CA 1
ATOM 558 C C . PHE A 1 80 ? -3.140 6.491 0.527 1.00 96.00 80 PHE A C 1
ATOM 560 O O . PHE A 1 80 ? -2.862 5.299 0.670 1.00 96.00 80 PHE A O 1
ATOM 567 N N . PRO A 1 81 ? -3.807 6.934 -0.550 1.00 93.38 81 PRO A N 1
ATOM 568 C CA . PRO A 1 81 ? -4.264 6.028 -1.597 1.00 93.38 81 PRO A CA 1
ATOM 569 C C . PRO A 1 81 ? -3.091 5.484 -2.430 1.00 93.38 81 PRO A C 1
ATOM 571 O O . PRO A 1 81 ? -2.036 6.123 -2.482 1.00 93.38 81 PRO A O 1
ATOM 574 N N . PRO A 1 82 ? -3.284 4.361 -3.148 1.00 93.50 82 PRO A N 1
ATOM 575 C CA . PRO A 1 82 ? -2.357 3.936 -4.192 1.00 93.50 82 PRO A CA 1
ATOM 576 C C . PRO A 1 82 ? -2.102 5.071 -5.190 1.00 93.50 82 PRO A C 1
ATOM 578 O O . PRO A 1 82 ? -3.035 5.772 -5.596 1.00 93.50 82 PRO A O 1
ATOM 581 N N . VAL A 1 83 ? -0.846 5.253 -5.601 1.00 94.56 83 VAL A N 1
ATOM 582 C CA . VAL A 1 83 ? -0.476 6.324 -6.533 1.00 94.56 83 VAL A CA 1
ATOM 583 C C . VAL A 1 83 ? -0.559 5.805 -7.971 1.00 94.56 83 VAL A C 1
ATOM 585 O O . VAL A 1 83 ? 0.230 4.942 -8.359 1.00 94.56 83 VAL A O 1
ATOM 588 N N . PRO A 1 84 ? -1.495 6.311 -8.795 1.00 90.44 84 PRO A N 1
ATOM 589 C CA . PRO A 1 84 ? -1.680 5.807 -10.148 1.00 90.44 84 PRO A CA 1
ATOM 590 C C . PRO A 1 84 ? -0.504 6.178 -11.058 1.00 90.44 84 PRO A C 1
ATOM 592 O O . PRO A 1 84 ? 0.053 7.272 -10.973 1.00 90.44 84 PRO A O 1
ATOM 595 N N . GLY A 1 85 ? -0.174 5.283 -11.990 1.00 90.00 85 GLY A N 1
ATOM 596 C CA . GLY A 1 85 ? 0.824 5.539 -13.034 1.00 90.00 85 GLY A CA 1
ATOM 597 C C . GLY A 1 85 ? 2.283 5.402 -12.590 1.00 90.00 85 GLY A C 1
ATOM 598 O O . GLY A 1 85 ? 3.177 5.725 -13.375 1.00 90.00 85 GLY A O 1
ATOM 599 N N . LEU A 1 86 ? 2.540 4.918 -11.370 1.00 94.12 86 LEU A N 1
ATOM 600 C CA . LEU A 1 86 ? 3.880 4.507 -10.965 1.00 94.12 86 LEU A CA 1
ATOM 601 C C . LEU A 1 86 ? 4.186 3.082 -11.447 1.00 94.12 86 LEU A C 1
ATOM 603 O O . LEU A 1 86 ? 3.309 2.221 -11.407 1.00 94.12 86 LEU A O 1
ATOM 607 N N . PRO A 1 87 ? 5.428 2.815 -11.884 1.00 94.31 87 PRO A N 1
ATOM 608 C CA . PRO A 1 87 ? 5.876 1.466 -12.228 1.00 94.31 87 PRO A CA 1
ATOM 609 C C . PRO A 1 87 ? 6.311 0.634 -11.006 1.00 94.31 87 PRO A C 1
ATOM 611 O O . PRO A 1 87 ? 6.796 -0.478 -11.175 1.00 94.31 87 PRO A O 1
ATOM 614 N N . PHE A 1 88 ? 6.172 1.177 -9.797 1.00 94.19 88 PHE A N 1
ATOM 615 C CA . PHE A 1 88 ? 6.475 0.537 -8.518 1.00 94.19 88 PHE A CA 1
ATOM 616 C C . PHE A 1 88 ? 5.444 0.985 -7.477 1.00 94.19 88 PHE A C 1
ATOM 618 O O . PHE A 1 88 ? 4.800 2.023 -7.651 1.00 94.19 88 PHE A O 1
ATOM 625 N N . ASP A 1 89 ? 5.313 0.228 -6.391 1.00 94.31 89 ASP A N 1
ATOM 626 C CA . ASP A 1 89 ? 4.523 0.646 -5.234 1.00 94.31 89 ASP A CA 1
ATOM 627 C C . ASP A 1 89 ? 5.432 1.351 -4.213 1.00 94.31 89 ASP A C 1
ATOM 629 O O . ASP A 1 89 ? 6.354 0.716 -3.697 1.00 94.31 89 ASP A O 1
ATOM 633 N N . PRO A 1 90 ? 5.232 2.654 -3.933 1.00 95.06 90 PRO A N 1
ATOM 634 C CA . PRO A 1 90 ? 6.060 3.390 -2.987 1.00 95.06 90 PRO A CA 1
ATOM 635 C C . PRO A 1 90 ? 5.828 2.980 -1.531 1.00 95.06 90 PRO A C 1
ATOM 637 O O . PRO A 1 90 ? 6.652 3.325 -0.703 1.00 95.06 90 PRO A O 1
ATOM 640 N N . TYR A 1 91 ? 4.733 2.285 -1.214 1.00 94.69 91 TYR A N 1
ATOM 641 C CA . TYR A 1 91 ? 4.354 1.904 0.151 1.00 94.69 91 TYR A CA 1
ATOM 642 C C . TYR A 1 91 ? 4.635 0.427 0.450 1.00 94.69 91 TYR A C 1
ATOM 644 O O . TYR A 1 91 ? 4.026 -0.161 1.341 1.00 94.69 91 TYR A O 1
ATOM 652 N N . ARG A 1 92 ? 5.472 -0.217 -0.365 1.00 91.19 92 ARG A N 1
ATOM 653 C CA . ARG A 1 92 ? 5.663 -1.663 -0.336 1.00 91.19 92 ARG A CA 1
ATOM 654 C C . ARG A 1 92 ? 6.474 -2.088 0.891 1.00 91.19 92 ARG A C 1
ATOM 656 O O . ARG A 1 92 ? 7.666 -1.818 0.942 1.00 91.19 92 ARG A O 1
ATOM 663 N N . GLY A 1 93 ? 5.845 -2.834 1.797 1.00 87.75 93 GLY A N 1
ATOM 664 C CA . GLY A 1 93 ? 6.490 -3.392 2.997 1.00 87.75 93 GLY A CA 1
ATOM 665 C C . GLY A 1 93 ? 7.321 -4.669 2.774 1.00 87.75 93 GLY A C 1
ATOM 666 O O . GLY A 1 93 ? 8.110 -5.086 3.607 1.00 87.75 93 GLY A O 1
ATOM 667 N N . LEU A 1 94 ? 7.219 -5.300 1.599 1.00 89.56 94 LEU A N 1
ATOM 668 C CA . LEU A 1 94 ? 7.956 -6.532 1.289 1.00 89.56 94 LEU A CA 1
ATOM 669 C C . LEU A 1 94 ? 9.002 -6.311 0.197 1.00 89.56 94 LEU A C 1
ATOM 671 O O . LEU A 1 94 ? 8.743 -5.642 -0.804 1.00 89.56 94 LEU A O 1
ATOM 675 N N . LEU A 1 95 ? 10.159 -6.965 0.311 1.00 93.19 95 LEU A N 1
ATOM 676 C CA . LEU A 1 95 ? 11.164 -6.936 -0.753 1.00 93.19 95 LEU A CA 1
ATOM 677 C C . LEU A 1 95 ? 10.616 -7.512 -2.065 1.00 93.19 95 LEU A C 1
ATOM 679 O O . LEU A 1 95 ? 9.793 -8.431 -2.085 1.00 93.19 95 LEU A O 1
ATOM 683 N N . TYR A 1 96 ? 11.105 -6.978 -3.183 1.00 93.00 96 TYR A N 1
ATOM 684 C CA . TYR A 1 96 ? 10.850 -7.582 -4.482 1.00 93.00 96 TYR A CA 1
ATOM 685 C C . TYR A 1 96 ? 11.635 -8.883 -4.632 1.00 93.00 96 TYR A C 1
ATOM 687 O O . TYR A 1 96 ? 12.836 -8.955 -4.358 1.00 93.00 96 TYR A O 1
ATOM 695 N N . THR A 1 97 ? 10.962 -9.904 -5.140 1.00 94.38 97 THR A N 1
ATOM 696 C CA . THR A 1 97 ? 11.611 -11.119 -5.623 1.00 94.38 97 THR A CA 1
ATOM 697 C C . THR A 1 97 ? 12.179 -10.904 -7.030 1.00 94.38 97 THR A C 1
ATOM 699 O O . THR A 1 97 ? 11.694 -10.051 -7.781 1.00 94.38 97 THR A O 1
ATOM 702 N N . PRO A 1 98 ? 13.187 -11.693 -7.444 1.00 94.94 98 PRO A N 1
ATOM 703 C CA . PRO A 1 98 ? 13.672 -11.654 -8.821 1.00 94.94 98 PRO A CA 1
ATOM 704 C C . PRO A 1 98 ? 12.562 -11.901 -9.852 1.00 94.94 98 PRO A C 1
ATOM 706 O O . PRO A 1 98 ? 12.509 -11.210 -10.866 1.00 94.94 98 PRO A O 1
ATOM 709 N N . ASP A 1 99 ? 11.653 -12.842 -9.586 1.00 96.56 99 ASP A N 1
ATOM 710 C CA . ASP A 1 99 ? 10.532 -13.146 -10.481 1.00 96.56 99 ASP A CA 1
ATOM 711 C C . ASP A 1 99 ? 9.594 -11.945 -10.673 1.00 96.56 99 ASP A C 1
ATOM 713 O O . ASP A 1 99 ? 9.126 -11.705 -11.784 1.00 96.56 99 ASP A O 1
ATOM 717 N N . GLU A 1 100 ? 9.362 -11.149 -9.626 1.00 95.56 100 GLU A N 1
ATOM 718 C CA . GLU A 1 100 ? 8.589 -9.906 -9.730 1.00 95.56 100 GLU A CA 1
ATOM 719 C C . GLU A 1 100 ? 9.342 -8.829 -10.519 1.00 95.56 100 GLU A C 1
ATOM 721 O O . GLU A 1 100 ? 8.762 -8.212 -11.410 1.00 95.56 100 GLU A O 1
ATOM 726 N N . LEU A 1 101 ? 10.633 -8.616 -10.239 1.00 95.94 101 LEU A N 1
ATOM 727 C CA . LEU A 1 101 ? 11.439 -7.586 -10.913 1.00 95.94 101 LEU A CA 1
ATOM 728 C C . LEU A 1 101 ? 11.586 -7.832 -12.415 1.00 95.94 101 LEU A C 1
ATOM 730 O O . LEU A 1 101 ? 11.625 -6.876 -13.192 1.00 95.94 101 LEU A O 1
ATOM 734 N N . PHE A 1 102 ? 11.656 -9.101 -12.821 1.00 96.75 102 PHE A N 1
ATOM 735 C CA . PHE A 1 102 ? 11.831 -9.526 -14.210 1.00 96.75 102 PHE A CA 1
ATOM 736 C C . PHE A 1 102 ? 10.550 -10.089 -14.841 1.00 96.75 102 PHE A C 1
ATOM 738 O O . PHE A 1 102 ? 10.604 -10.710 -15.908 1.00 96.75 102 PHE A O 1
ATOM 745 N N . ALA A 1 103 ? 9.388 -9.857 -14.226 1.00 96.56 103 ALA A N 1
ATOM 746 C CA . ALA A 1 103 ? 8.108 -10.251 -14.798 1.00 96.56 103 ALA A CA 1
ATOM 747 C C . ALA A 1 103 ? 7.948 -9.684 -16.224 1.00 96.56 103 ALA A C 1
ATOM 749 O O . ALA A 1 103 ? 8.232 -8.515 -16.481 1.00 96.56 103 ALA A O 1
ATOM 750 N N . GLY A 1 104 ? 7.512 -10.527 -17.167 1.00 94.69 104 GLY A N 1
ATOM 751 C CA . GLY A 1 104 ? 7.330 -10.149 -18.576 1.00 94.69 104 GLY A CA 1
ATOM 752 C C . GLY A 1 104 ? 8.600 -10.156 -19.439 1.00 94.69 104 GLY A C 1
ATOM 753 O O . GLY A 1 104 ? 8.503 -9.908 -20.640 1.00 94.69 104 GLY A O 1
ATOM 754 N N . LEU A 1 105 ? 9.771 -10.503 -18.882 1.00 96.19 105 LEU A N 1
ATOM 755 C CA . LEU A 1 105 ? 11.048 -10.518 -19.613 1.00 96.19 105 LEU A CA 1
ATOM 756 C C . LEU A 1 105 ? 11.016 -11.390 -20.881 1.00 96.19 105 LEU A C 1
ATOM 758 O O . LEU A 1 105 ? 11.573 -11.006 -21.909 1.00 96.19 105 LEU A O 1
ATOM 762 N N . ALA A 1 106 ? 10.370 -12.558 -20.821 1.00 94.00 106 ALA A N 1
ATOM 763 C CA . ALA A 1 106 ? 10.307 -13.496 -21.943 1.00 94.00 106 ALA A CA 1
ATOM 764 C C . ALA A 1 106 ? 9.445 -12.990 -23.114 1.00 94.00 106 ALA A C 1
ATOM 766 O O . ALA A 1 106 ? 9.747 -13.294 -24.267 1.00 94.00 106 ALA A O 1
ATOM 767 N N . ASP A 1 107 ? 8.398 -12.216 -22.820 1.00 93.81 107 ASP A N 1
ATOM 768 C CA . ASP A 1 107 ? 7.405 -11.782 -23.806 1.00 93.81 107 ASP A CA 1
ATOM 769 C C . ASP A 1 107 ? 7.706 -10.384 -24.363 1.00 93.81 107 ASP A C 1
ATOM 771 O O . ASP A 1 107 ? 7.470 -10.116 -25.542 1.00 93.81 107 ASP A O 1
ATOM 775 N N . GLY A 1 108 ? 8.222 -9.487 -23.516 1.00 92.00 108 GLY A N 1
ATOM 776 C CA . GLY A 1 108 ? 8.406 -8.064 -23.820 1.00 92.00 108 GLY A CA 1
ATOM 777 C C . GLY A 1 108 ? 9.854 -7.574 -23.800 1.00 92.00 108 GLY A C 1
ATOM 778 O O . GLY A 1 108 ? 10.089 -6.402 -24.089 1.00 92.00 108 GLY A O 1
ATOM 779 N N . GLY A 1 109 ? 10.820 -8.440 -23.480 1.00 95.81 109 GLY A N 1
ATOM 780 C CA . GLY A 1 109 ? 12.208 -8.034 -23.261 1.00 95.81 109 GLY A CA 1
ATOM 781 C C . GLY A 1 109 ? 12.406 -7.298 -21.933 1.00 95.81 109 GLY A C 1
ATOM 782 O O . GLY A 1 109 ? 11.492 -7.186 -21.117 1.00 95.81 109 GLY A O 1
ATOM 783 N N . TYR A 1 110 ? 13.627 -6.816 -21.694 1.00 95.56 110 TYR A N 1
ATOM 784 C CA . TYR A 1 110 ? 13.985 -6.184 -20.420 1.00 95.56 110 TYR A CA 1
ATOM 785 C C . TYR A 1 110 ? 13.255 -4.856 -20.215 1.00 95.56 110 TYR A C 1
ATOM 787 O O . TYR A 1 110 ? 12.805 -4.562 -19.121 1.00 95.56 110 TYR A O 1
ATOM 795 N N . GLU A 1 111 ? 13.059 -4.073 -21.270 1.00 96.25 111 GLU A N 1
ATOM 796 C CA . GLU A 1 111 ? 12.427 -2.755 -21.209 1.00 96.25 111 GLU A CA 1
ATOM 797 C C . GLU A 1 111 ? 10.966 -2.795 -20.738 1.00 96.25 111 GLU A C 1
ATOM 799 O O . GLU A 1 111 ? 10.435 -1.769 -20.314 1.00 96.25 111 GLU A O 1
ATOM 804 N N . ALA A 1 112 ? 10.323 -3.964 -20.809 1.00 94.94 112 ALA A N 1
ATOM 805 C CA . ALA A 1 112 ? 8.967 -4.186 -20.327 1.00 94.94 112 ALA A CA 1
ATOM 806 C C . ALA A 1 112 ? 8.904 -4.633 -18.855 1.00 94.94 112 ALA A C 1
ATOM 808 O O . ALA A 1 112 ? 7.805 -4.717 -18.306 1.00 94.94 112 ALA A O 1
ATOM 809 N N . THR A 1 113 ? 10.040 -4.935 -18.215 1.00 97.38 113 THR A N 1
ATOM 810 C CA . THR A 1 113 ? 10.041 -5.439 -16.839 1.00 97.38 113 THR A CA 1
ATOM 811 C C . THR A 1 113 ? 9.775 -4.320 -15.828 1.00 97.38 113 THR A C 1
ATOM 813 O O . THR A 1 113 ? 10.109 -3.153 -16.086 1.00 97.38 113 THR A O 1
ATOM 816 N N . PRO A 1 114 ? 9.204 -4.647 -14.652 1.00 96.69 114 PRO A N 1
ATOM 817 C CA . PRO A 1 114 ? 9.035 -3.682 -13.567 1.00 96.69 114 PRO A CA 1
ATOM 818 C C . PRO A 1 114 ? 10.335 -2.965 -13.187 1.00 96.69 114 PRO A C 1
ATOM 820 O O . PRO A 1 114 ? 10.328 -1.743 -13.042 1.00 96.69 114 PRO A O 1
ATOM 823 N N . ASP A 1 115 ? 11.457 -3.688 -13.126 1.00 96.56 115 ASP A N 1
ATOM 824 C CA . ASP A 1 115 ? 12.777 -3.116 -12.829 1.00 96.56 115 ASP A CA 1
ATOM 825 C C . ASP A 1 115 ? 13.191 -2.031 -13.837 1.00 96.56 115 ASP A C 1
ATOM 827 O O . ASP A 1 115 ? 13.496 -0.894 -13.462 1.00 96.56 115 ASP A O 1
ATOM 831 N N . ALA A 1 116 ? 13.113 -2.327 -15.140 1.00 97.38 116 ALA A N 1
ATOM 832 C CA . ALA A 1 116 ? 13.478 -1.363 -16.174 1.00 97.38 116 ALA A CA 1
ATOM 833 C C . ALA A 1 116 ? 12.551 -0.142 -16.168 1.00 97.38 116 ALA A C 1
ATOM 835 O O . ALA A 1 116 ? 13.004 0.994 -16.356 1.00 97.38 116 ALA A O 1
ATOM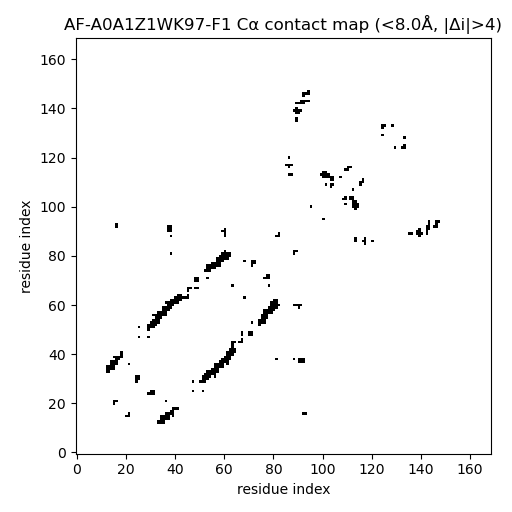 836 N N . CYS A 1 117 ? 11.258 -0.354 -15.915 1.00 97.50 117 CYS A N 1
ATOM 837 C CA . CYS A 1 117 ? 10.275 0.718 -15.835 1.00 97.50 117 CYS A CA 1
ATOM 838 C C . CYS A 1 117 ? 10.524 1.631 -14.625 1.00 97.50 117 CYS A C 1
ATOM 840 O O . CYS A 1 117 ? 10.507 2.860 -14.774 1.00 97.50 117 CYS A O 1
ATOM 842 N N . ALA A 1 118 ? 10.797 1.053 -13.452 1.00 96.44 118 ALA A N 1
ATOM 843 C CA . ALA A 1 118 ? 11.143 1.784 -12.237 1.00 96.44 118 ALA A CA 1
ATOM 844 C C . ALA A 1 118 ? 12.444 2.574 -12.408 1.00 96.44 118 ALA A C 1
ATOM 846 O O . ALA A 1 118 ? 12.475 3.780 -12.142 1.00 96.44 118 ALA A O 1
ATOM 847 N N . TYR A 1 119 ? 13.479 1.948 -12.971 1.00 96.19 119 TYR A N 1
ATOM 848 C CA . TYR A 1 119 ? 14.737 2.618 -13.282 1.00 96.19 119 TYR A CA 1
ATOM 849 C C . TYR A 1 119 ? 14.542 3.783 -14.262 1.00 96.19 119 TYR A C 1
ATOM 851 O O . TYR A 1 119 ? 15.024 4.895 -14.029 1.00 96.19 119 TYR A O 1
ATOM 859 N N . ALA A 1 120 ? 13.790 3.575 -15.346 1.00 96.69 120 ALA A N 1
ATOM 860 C CA . ALA A 1 120 ? 13.502 4.626 -16.315 1.00 96.69 120 ALA A CA 1
ATOM 861 C C . ALA A 1 120 ? 12.724 5.791 -15.684 1.00 96.69 120 ALA A C 1
ATOM 863 O O . ALA A 1 120 ? 12.989 6.951 -16.010 1.00 96.69 120 ALA A O 1
ATOM 864 N N . TRP A 1 121 ? 11.776 5.508 -14.784 1.00 96.50 121 TRP A N 1
ATOM 865 C CA . TRP A 1 121 ? 11.068 6.539 -14.027 1.00 96.50 121 TRP A CA 1
ATOM 866 C C . TRP A 1 121 ? 12.021 7.323 -13.122 1.00 96.50 121 TRP A C 1
ATOM 868 O O . TRP A 1 121 ? 12.048 8.551 -13.211 1.00 96.50 121 TRP A O 1
ATOM 878 N N . PHE A 1 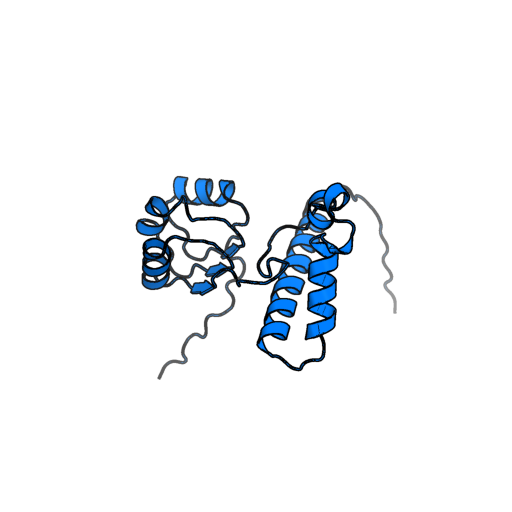122 ? 12.869 6.641 -12.347 1.00 95.06 122 PHE A N 1
ATOM 879 C CA . PHE A 1 122 ? 13.860 7.279 -11.477 1.00 95.06 122 PHE A CA 1
ATOM 880 C C . PHE A 1 122 ? 14.793 8.201 -12.268 1.00 95.06 122 PHE A C 1
ATOM 882 O O . PHE A 1 122 ? 15.020 9.349 -11.894 1.00 95.06 122 PHE A O 1
ATOM 889 N N . GLN A 1 123 ? 15.296 7.738 -13.413 1.00 96.00 123 GLN A N 1
ATOM 890 C CA . GLN A 1 123 ? 16.204 8.522 -14.250 1.00 96.00 123 GLN A CA 1
ATOM 891 C C . GLN A 1 123 ? 15.568 9.813 -14.772 1.00 96.00 123 GLN A C 1
ATOM 893 O O . GLN A 1 123 ? 16.272 10.816 -14.896 1.00 96.00 123 GLN A O 1
ATOM 898 N N . ARG A 1 124 ? 14.259 9.800 -15.058 1.00 94.44 124 ARG A N 1
ATOM 899 C CA . ARG A 1 124 ? 13.518 11.000 -15.471 1.00 94.44 124 ARG A CA 1
ATOM 900 C C . ARG A 1 124 ? 13.286 11.965 -14.311 1.00 94.44 124 ARG A C 1
ATOM 902 O O . ARG A 1 124 ? 13.356 13.167 -14.533 1.00 94.44 124 ARG A O 1
ATOM 909 N N . THR A 1 125 ? 13.037 11.453 -13.106 1.00 93.69 125 THR A N 1
ATOM 910 C CA . THR A 1 125 ? 12.580 12.271 -11.970 1.00 93.69 125 THR A CA 1
ATOM 911 C C . THR A 1 125 ? 13.672 12.643 -10.967 1.00 93.69 125 THR A C 1
ATOM 913 O O . THR A 1 125 ? 13.456 13.477 -10.093 1.00 93.69 125 THR A O 1
ATOM 916 N N . LYS A 1 126 ? 14.873 12.059 -11.045 1.00 89.00 126 LYS A N 1
ATOM 917 C CA . LYS A 1 126 ? 15.936 12.279 -10.042 1.00 89.00 126 LYS A CA 1
ATOM 918 C C . LYS A 1 126 ? 16.453 13.720 -9.941 1.00 89.00 126 LYS A C 1
ATOM 920 O O . LYS A 1 126 ? 17.088 14.060 -8.950 1.00 89.00 126 LYS A O 1
ATOM 925 N N . ALA A 1 127 ? 16.244 14.544 -10.967 1.00 86.62 127 ALA A N 1
ATOM 926 C CA . ALA A 1 127 ? 16.791 15.900 -11.051 1.00 86.62 127 ALA A CA 1
ATOM 927 C C . ALA A 1 127 ? 15.786 16.929 -11.594 1.00 86.62 127 ALA A C 1
ATOM 929 O O . ALA A 1 127 ? 16.184 18.031 -11.964 1.00 86.62 127 ALA A O 1
ATOM 930 N N . ASP A 1 128 ? 14.501 16.577 -11.669 1.00 86.94 128 ASP A N 1
ATOM 931 C CA . ASP A 1 128 ? 13.459 17.489 -12.157 1.00 86.94 128 ASP A CA 1
ATOM 932 C C . ASP A 1 128 ? 13.063 18.554 -11.116 1.00 86.94 128 ASP A C 1
ATOM 934 O O . ASP A 1 128 ? 12.506 19.590 -11.477 1.00 86.94 128 ASP A O 1
ATOM 938 N N . GLY A 1 129 ? 13.401 18.330 -9.840 1.00 84.25 129 GLY A N 1
ATOM 939 C CA . GLY A 1 129 ? 13.045 19.205 -8.724 1.00 84.25 129 GLY A CA 1
ATOM 940 C C . GLY A 1 129 ? 11.599 19.040 -8.249 1.00 84.25 129 GLY A C 1
ATOM 941 O O . GLY A 1 129 ? 11.139 19.851 -7.445 1.00 84.25 129 GLY A O 1
ATOM 942 N N . ASP A 1 130 ? 10.883 18.014 -8.717 1.00 92.94 130 ASP A N 1
ATOM 943 C CA . ASP A 1 130 ? 9.517 17.741 -8.289 1.00 92.94 130 ASP A CA 1
ATOM 944 C C . ASP A 1 130 ? 9.497 17.176 -6.862 1.00 92.94 130 ASP A C 1
ATOM 946 O O . ASP A 1 130 ? 10.068 16.121 -6.556 1.00 92.94 130 ASP A O 1
ATOM 950 N N . VAL A 1 131 ? 8.814 17.895 -5.970 1.00 94.38 131 VAL A N 1
ATOM 951 C CA . VAL A 1 131 ? 8.636 17.501 -4.569 1.00 94.38 131 VAL A CA 1
ATOM 952 C C . VAL A 1 131 ? 7.826 16.215 -4.476 1.00 94.38 131 VAL A C 1
ATOM 954 O O . VAL A 1 131 ? 8.121 15.387 -3.619 1.00 94.38 131 VAL A O 1
ATOM 957 N N . PHE A 1 132 ? 6.844 16.016 -5.359 1.00 93.12 132 PHE A N 1
ATOM 958 C CA . PHE A 1 132 ? 6.013 14.819 -5.328 1.00 93.12 132 PHE A CA 1
ATOM 959 C C . PHE A 1 132 ? 6.823 13.578 -5.708 1.00 93.12 132 PHE A C 1
ATOM 961 O O . PHE A 1 132 ? 6.895 12.638 -4.920 1.00 93.12 132 PHE A O 1
ATOM 968 N N . ALA A 1 133 ? 7.529 13.598 -6.841 1.00 93.81 133 ALA A N 1
ATOM 969 C CA . ALA A 1 133 ? 8.433 12.509 -7.207 1.00 93.81 133 ALA A CA 1
ATOM 970 C C . ALA A 1 133 ? 9.529 12.266 -6.153 1.00 93.81 133 ALA A C 1
ATOM 972 O O . ALA A 1 133 ? 9.867 11.118 -5.867 1.00 93.81 133 ALA A O 1
ATOM 973 N N . SER A 1 134 ? 10.061 13.329 -5.541 1.00 94.25 134 SER A N 1
ATOM 974 C CA . SER A 1 134 ? 11.049 13.213 -4.460 1.00 94.25 134 SER A CA 1
ATOM 975 C C . SER A 1 134 ? 10.478 12.542 -3.213 1.00 94.25 134 SER A C 1
ATOM 977 O O . SER A 1 134 ? 11.127 11.661 -2.656 1.00 94.25 134 SER A O 1
ATOM 979 N N . MET A 1 135 ? 9.261 12.909 -2.809 1.00 95.31 135 MET A N 1
ATOM 980 C CA . MET A 1 135 ? 8.547 12.270 -1.706 1.00 95.31 135 MET A CA 1
ATOM 981 C C . MET A 1 135 ? 8.321 10.783 -1.993 1.00 95.31 135 MET A C 1
ATOM 983 O O . MET A 1 135 ? 8.614 9.960 -1.138 1.00 95.31 135 MET A O 1
ATOM 987 N N . LEU A 1 136 ? 7.852 10.422 -3.191 1.00 95.69 136 LEU A N 1
ATOM 988 C CA . LEU A 1 136 ? 7.580 9.024 -3.541 1.00 95.69 136 LEU A CA 1
ATOM 989 C C . LEU A 1 136 ? 8.834 8.149 -3.521 1.00 95.69 136 LEU A C 1
ATOM 991 O O . LEU A 1 136 ? 8.768 7.019 -3.049 1.00 95.69 136 LEU A O 1
ATOM 995 N N . ARG A 1 137 ? 9.975 8.673 -3.991 1.00 94.50 137 ARG A N 1
ATOM 99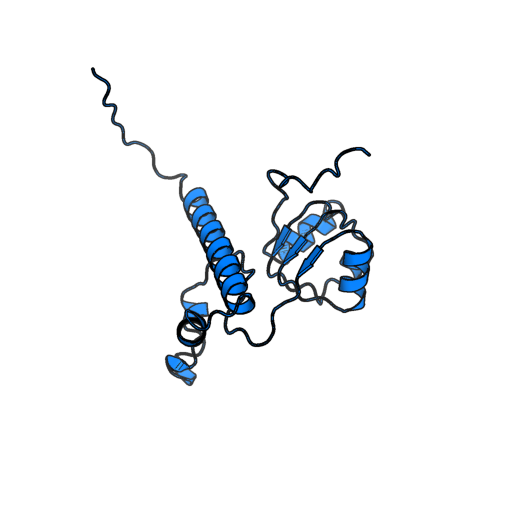6 C CA . ARG A 1 137 ? 11.266 7.981 -3.857 1.00 94.50 137 ARG A CA 1
ATOM 997 C C . ARG A 1 137 ? 11.652 7.793 -2.400 1.00 94.50 137 ARG A C 1
ATOM 999 O O . ARG A 1 137 ? 12.040 6.702 -2.027 1.00 94.50 137 ARG A O 1
ATOM 1006 N N . ALA A 1 138 ? 11.524 8.845 -1.592 1.00 94.69 138 ALA A N 1
ATOM 1007 C CA . ALA A 1 138 ? 11.889 8.780 -0.183 1.00 94.69 138 ALA A CA 1
ATOM 1008 C C . ALA A 1 138 ? 11.044 7.753 0.583 1.00 94.69 138 ALA A C 1
ATOM 1010 O O . ALA A 1 138 ? 11.604 6.991 1.355 1.00 94.69 138 ALA A O 1
ATOM 1011 N N . VAL A 1 139 ? 9.727 7.704 0.342 1.00 94.88 139 VAL A N 1
ATOM 1012 C CA . VAL A 1 139 ? 8.848 6.698 0.963 1.00 94.88 139 VAL A CA 1
ATOM 1013 C C . VAL A 1 139 ? 9.234 5.292 0.499 1.00 94.88 139 VAL A C 1
ATOM 1015 O O . VAL A 1 139 ? 9.425 4.422 1.333 1.00 94.88 139 VAL A O 1
ATOM 1018 N N . HIS A 1 140 ? 9.437 5.088 -0.806 1.00 95.12 140 HIS A N 1
ATOM 1019 C CA . HIS A 1 140 ? 9.852 3.790 -1.343 1.00 95.12 140 HIS A CA 1
ATOM 1020 C C . HIS A 1 140 ? 11.187 3.300 -0.765 1.00 95.12 140 HIS A C 1
ATOM 1022 O O . HIS A 1 140 ? 11.312 2.139 -0.387 1.00 95.12 140 HIS A O 1
ATOM 1028 N N . ASP A 1 141 ? 12.191 4.177 -0.712 1.00 93.56 141 ASP A N 1
ATOM 1029 C CA . ASP A 1 141 ? 13.520 3.837 -0.205 1.00 93.56 141 ASP A CA 1
ATOM 1030 C C . ASP A 1 141 ? 13.482 3.518 1.297 1.00 93.56 141 ASP A C 1
ATOM 1032 O O . ASP A 1 141 ? 14.183 2.608 1.738 1.00 93.56 141 ASP A O 1
ATOM 1036 N N . ASP A 1 142 ? 12.655 4.230 2.068 1.00 92.88 142 ASP A N 1
ATOM 1037 C CA . ASP A 1 142 ? 12.417 3.959 3.490 1.00 92.88 142 ASP A CA 1
ATOM 1038 C C . ASP A 1 142 ? 11.740 2.594 3.681 1.00 92.88 142 ASP A C 1
ATOM 1040 O O . ASP A 1 142 ? 12.291 1.740 4.372 1.00 92.88 142 ASP A O 1
ATOM 1044 N N . SER A 1 143 ? 10.637 2.326 2.969 1.00 90.69 143 SER A N 1
ATOM 1045 C CA . SER A 1 143 ? 9.929 1.040 3.034 1.00 90.69 143 SER A CA 1
ATOM 1046 C C . SER A 1 143 ? 10.809 -0.148 2.622 1.00 90.69 143 SER A C 1
ATOM 1048 O O . SER A 1 143 ? 10.790 -1.188 3.273 1.00 90.69 143 SER A O 1
ATOM 1050 N N . LEU A 1 144 ? 11.637 -0.012 1.578 1.00 92.38 144 LEU A N 1
ATOM 1051 C CA . LEU A 1 144 ? 12.575 -1.075 1.195 1.00 92.38 144 LEU A CA 1
ATOM 1052 C C . LEU A 1 144 ? 13.727 -1.254 2.190 1.00 92.38 144 LEU A C 1
ATOM 1054 O O . LEU A 1 144 ? 14.234 -2.370 2.324 1.00 92.38 144 LEU A O 1
ATOM 1058 N N . SER A 1 145 ? 14.171 -0.177 2.843 1.00 91.38 145 SER A N 1
ATOM 1059 C CA . SER A 1 145 ? 15.209 -0.259 3.876 1.00 91.38 145 SER A CA 1
ATOM 1060 C C . SER A 1 145 ? 14.691 -1.010 5.098 1.00 91.38 145 SER A C 1
ATOM 1062 O O . SER A 1 145 ? 15.383 -1.894 5.594 1.00 91.38 145 SER A O 1
ATOM 1064 N N . ASP A 1 146 ? 13.459 -0.720 5.515 1.00 88.56 146 ASP A N 1
ATOM 1065 C CA . ASP A 1 146 ? 12.784 -1.399 6.621 1.00 88.56 146 ASP A CA 1
ATOM 1066 C C . ASP A 1 146 ? 12.572 -2.894 6.324 1.00 88.56 146 ASP A C 1
ATOM 1068 O O . ASP A 1 146 ? 13.059 -3.754 7.058 1.00 88.56 146 ASP A O 1
ATOM 1072 N N . ALA A 1 147 ? 12.020 -3.225 5.150 1.00 89.38 147 ALA A N 1
ATOM 1073 C CA . ALA A 1 147 ? 11.846 -4.609 4.702 1.00 89.38 147 ALA A CA 1
ATOM 1074 C C . ALA A 1 147 ? 13.171 -5.401 4.638 1.00 89.38 147 ALA A C 1
ATOM 1076 O O . ALA A 1 147 ? 13.221 -6.613 4.889 1.00 89.38 147 ALA A O 1
ATOM 1077 N N . LEU A 1 148 ? 14.269 -4.731 4.264 1.00 90.94 148 LEU A N 1
ATOM 1078 C CA . LEU A 1 148 ? 15.604 -5.326 4.251 1.00 90.94 148 LEU A CA 1
ATOM 1079 C C . LEU A 1 148 ? 16.125 -5.570 5.669 1.00 90.94 148 LEU A C 1
ATOM 1081 O O . LEU A 1 148 ? 16.676 -6.644 5.931 1.00 90.94 148 LEU A O 1
ATOM 1085 N N . ASP A 1 149 ? 15.962 -4.601 6.566 1.00 88.62 149 ASP A N 1
ATOM 1086 C CA . ASP A 1 149 ? 16.340 -4.741 7.967 1.00 88.62 149 ASP A CA 1
ATOM 1087 C C . ASP A 1 149 ? 15.565 -5.889 8.623 1.00 88.62 149 ASP A C 1
ATOM 1089 O O . ASP A 1 149 ? 16.175 -6.713 9.307 1.00 88.62 149 ASP A O 1
ATOM 1093 N N . ASP A 1 150 ? 14.272 -6.034 8.347 1.00 86.00 150 ASP A N 1
ATOM 1094 C CA . ASP A 1 150 ? 13.447 -7.137 8.841 1.00 86.00 150 ASP A CA 1
ATOM 1095 C C . ASP A 1 150 ? 13.907 -8.504 8.332 1.00 86.00 150 ASP A C 1
ATOM 1097 O O . ASP A 1 150 ? 14.057 -9.448 9.119 1.00 86.00 150 ASP A O 1
ATOM 1101 N N . LEU A 1 151 ? 14.238 -8.620 7.041 1.00 87.25 151 LEU A N 1
ATOM 1102 C CA . LEU A 1 151 ? 14.829 -9.845 6.501 1.00 87.25 151 LEU A CA 1
ATOM 1103 C C . LEU A 1 151 ? 16.146 -10.179 7.216 1.00 87.25 151 LEU A C 1
ATOM 1105 O O . LEU A 1 151 ? 16.388 -11.334 7.580 1.00 87.25 151 LEU A O 1
ATOM 1109 N N . LEU A 1 152 ? 17.007 -9.183 7.432 1.00 87.44 152 LEU A N 1
ATOM 1110 C CA . LEU A 1 152 ? 18.289 -9.378 8.102 1.00 87.44 152 LEU A CA 1
ATOM 1111 C C . LEU A 1 152 ? 18.104 -9.754 9.575 1.00 87.44 152 LEU A C 1
ATOM 1113 O O . LEU A 1 152 ? 18.793 -10.655 10.050 1.00 87.44 152 LEU A O 1
ATOM 1117 N N . HIS A 1 153 ? 17.176 -9.137 10.304 1.00 83.00 153 HIS A N 1
ATOM 1118 C CA . HIS A 1 153 ? 16.877 -9.497 11.692 1.00 83.00 153 HIS A CA 1
ATOM 1119 C C . HIS A 1 153 ? 16.229 -10.885 11.801 1.00 83.00 153 HIS A C 1
ATOM 1121 O O . HIS A 1 153 ? 16.614 -11.662 12.678 1.00 83.00 153 HIS A O 1
ATOM 1127 N N . GLY A 1 154 ? 15.344 -11.250 10.869 1.00 64.31 154 GLY A N 1
ATOM 1128 C CA . GLY A 1 154 ? 14.750 -12.585 10.765 1.00 64.31 154 GLY A CA 1
ATOM 1129 C C . GLY A 1 154 ? 15.762 -13.684 10.419 1.00 64.31 154 GLY A C 1
ATOM 1130 O O . GLY A 1 154 ? 15.620 -14.822 10.867 1.00 64.31 154 GLY A O 1
ATOM 1131 N N . GLN A 1 155 ? 16.831 -13.355 9.685 1.00 57.16 155 GLN A N 1
ATOM 1132 C CA . GLN A 1 155 ? 17.937 -14.278 9.396 1.00 57.16 155 GLN A CA 1
ATOM 1133 C C . GLN A 1 155 ? 19.054 -14.274 10.456 1.00 57.16 155 GLN A C 1
ATOM 1135 O O . GLN A 1 155 ? 19.879 -15.189 10.490 1.00 57.16 155 GLN A O 1
ATOM 1140 N N . ARG A 1 156 ? 19.076 -13.307 11.383 1.00 41.84 156 ARG A N 1
ATOM 1141 C CA . ARG A 1 156 ? 20.105 -13.164 12.436 1.00 41.84 156 ARG A CA 1
ATOM 1142 C C . ARG A 1 156 ? 19.901 -14.049 13.674 1.00 41.84 156 ARG A C 1
ATOM 1144 O O . ARG A 1 156 ? 20.413 -13.733 14.746 1.00 41.84 156 ARG A O 1
ATOM 1151 N N . VAL A 1 157 ? 19.272 -15.218 13.517 1.00 42.84 157 VAL A N 1
ATOM 1152 C CA . VAL A 1 157 ? 19.341 -16.326 14.494 1.00 42.84 157 VAL A CA 1
ATOM 1153 C C . VAL A 1 157 ? 19.979 -17.579 13.878 1.00 42.84 157 VAL A C 1
ATOM 1155 O O . VAL A 1 157 ? 19.532 -18.685 14.122 1.00 42.84 157 VAL A O 1
ATOM 1158 N N . VAL A 1 158 ? 21.057 -17.435 13.099 1.00 44.59 158 VAL A N 1
ATOM 1159 C CA . VAL A 1 158 ? 22.193 -18.382 13.100 1.00 44.59 158 VAL A CA 1
ATOM 1160 C C . VAL A 1 158 ? 23.465 -17.584 12.812 1.00 44.59 158 VAL A C 1
ATOM 1162 O O . VAL A 1 158 ? 23.886 -17.405 11.674 1.00 44.59 158 VAL A O 1
ATOM 1165 N N . GLY A 1 159 ? 24.073 -17.080 13.878 1.00 34.53 159 GLY A N 1
ATOM 1166 C CA . GLY A 1 159 ? 25.358 -16.392 13.858 1.00 34.53 159 GLY A CA 1
ATOM 1167 C C . GLY A 1 159 ? 25.932 -16.376 15.266 1.00 34.53 159 GLY A C 1
ATOM 1168 O O . GLY A 1 159 ? 26.073 -15.318 15.868 1.00 34.53 159 GLY A O 1
ATOM 1169 N N . ASP A 1 160 ? 26.167 -17.564 15.823 1.00 40.59 160 ASP A N 1
ATOM 1170 C CA . ASP A 1 160 ? 26.911 -17.717 17.069 1.00 40.59 160 ASP A CA 1
ATOM 1171 C C . ASP A 1 160 ? 28.400 -17.411 16.812 1.00 40.59 160 ASP A C 1
ATOM 1173 O O . ASP A 1 160 ? 29.017 -18.003 15.925 1.00 40.59 160 ASP A O 1
ATOM 1177 N N . GLY A 1 161 ? 28.959 -16.489 17.603 1.00 40.12 161 GLY A N 1
ATOM 1178 C CA . GLY A 1 161 ? 30.393 -16.394 17.891 1.00 40.12 161 GLY A CA 1
ATOM 1179 C C . GLY A 1 161 ? 31.271 -15.523 16.980 1.00 40.12 161 GLY A C 1
ATOM 1180 O O . GLY A 1 161 ? 31.642 -15.918 15.879 1.00 40.12 161 GLY A O 1
ATOM 1181 N N . GLY A 1 162 ? 31.760 -14.393 17.515 1.00 34.03 162 GLY A N 1
ATOM 1182 C CA . GLY A 1 162 ? 32.878 -13.660 16.903 1.00 34.03 162 GLY A CA 1
ATOM 1183 C C . GLY A 1 162 ? 33.299 -12.349 17.577 1.00 34.03 162 GLY A C 1
ATOM 1184 O O . GLY A 1 162 ? 33.140 -11.282 17.003 1.00 34.03 162 GLY A O 1
ATOM 1185 N N . THR A 1 163 ? 33.856 -12.443 18.786 1.00 40.16 163 THR A N 1
ATOM 1186 C CA . THR A 1 163 ? 34.626 -11.426 19.548 1.00 40.16 163 THR A CA 1
ATOM 1187 C C . THR A 1 163 ? 35.594 -10.576 18.692 1.00 40.16 163 THR A C 1
ATOM 1189 O O . THR A 1 163 ? 36.188 -11.110 17.765 1.00 40.16 163 THR A O 1
ATOM 1192 N N . SER A 1 164 ? 35.883 -9.300 19.001 1.00 38.66 164 SER A N 1
ATOM 1193 C CA . SER A 1 164 ? 36.892 -8.952 20.021 1.00 38.66 164 SER A CA 1
ATOM 1194 C C . SER A 1 164 ? 36.826 -7.514 20.562 1.00 38.66 164 SER A C 1
ATOM 1196 O O . SER A 1 164 ? 36.764 -6.544 19.809 1.00 38.66 164 SER A O 1
ATOM 1198 N N . LEU A 1 165 ? 36.995 -7.429 21.886 1.00 43.34 165 LEU A N 1
ATOM 1199 C CA . LEU A 1 165 ? 37.579 -6.325 22.654 1.00 43.34 165 LEU A CA 1
ATOM 1200 C C . LEU A 1 165 ? 38.747 -5.623 21.943 1.00 43.34 165 LEU A C 1
ATOM 1202 O O . LEU A 1 165 ? 39.679 -6.300 21.520 1.00 43.34 165 LEU A O 1
ATOM 1206 N N . LEU A 1 166 ? 38.782 -4.291 22.019 1.00 37.50 166 LEU A N 1
ATOM 1207 C CA . LEU A 1 166 ? 40.010 -3.546 22.311 1.00 37.50 166 LEU A CA 1
ATOM 1208 C C . LEU A 1 166 ? 39.676 -2.386 23.254 1.00 37.50 166 LEU A C 1
ATOM 1210 O O . LEU A 1 166 ? 39.139 -1.354 22.864 1.00 37.50 166 LEU A O 1
ATOM 1214 N N . GLU A 1 167 ? 39.995 -2.614 24.522 1.00 40.34 167 GLU A N 1
ATOM 1215 C CA . GLU A 1 167 ? 40.224 -1.581 25.523 1.00 40.34 167 GLU A CA 1
ATOM 1216 C C . GLU A 1 167 ? 41.683 -1.084 25.404 1.00 40.34 167 GLU A C 1
ATOM 1218 O O . GLU A 1 167 ? 42.528 -1.767 24.814 1.00 40.34 167 GLU A O 1
ATOM 1223 N N . ARG A 1 168 ? 41.975 0.016 26.116 1.00 43.09 168 ARG A N 1
ATOM 1224 C CA . ARG A 1 168 ? 43.285 0.626 26.457 1.00 43.09 168 ARG A CA 1
ATOM 1225 C C . ARG A 1 168 ? 43.780 1.683 25.447 1.00 43.09 168 ARG A C 1
ATOM 1227 O O . ARG A 1 168 ? 43.940 1.383 24.274 1.00 43.09 168 ARG A O 1
ATOM 1234 N N . SER A 1 169 ? 44.125 2.918 25.828 1.00 49.78 169 SER A N 1
ATOM 1235 C CA . SER A 1 169 ? 44.399 3.543 27.140 1.00 49.78 169 SER A CA 1
ATOM 1236 C C . SER A 1 169 ? 44.013 5.021 27.124 1.00 49.78 169 SER A C 1
ATOM 1238 O O . SER A 1 169 ? 44.009 5.595 26.013 1.00 49.78 169 SER A O 1
#

Mean predicted aligned error: 8.86 Å

Organism: NCBI:txid67267